Protein AF-A0A7G8DDQ9-F1 (afdb_monomer)

pLDDT: mean 89.97, std 10.04, range [55.22, 97.5]

Radius of gyration: 14.49 Å; Cα contacts (8 Å, |Δi|>4): 29; chains: 1; bounding box: 30×15×43 Å

Foldseek 3Di:
DVVVVDDDPDPVSVVVVVVVVVCCQQPPFADPVQVRHRVVVSVCCVVVVVD

Sequence (51 aa):
MWHDKTIFSSEEQRRTELRRFLNFYNTVKPHKGIDNLTSYDKLERYFKQNV

Mean predicted aligned error: 4.75 Å

Structure (mmCIF, N/CA/C/O backbone):
data_AF-A0A7G8DDQ9-F1
#
_entry.id   AF-A0A7G8DDQ9-F1
#
loop_
_atom_site.group_PDB
_atom_site.id
_atom_site.type_symbol
_atom_site.label_atom_id
_atom_site.label_alt_id
_atom_site.label_comp_id
_atom_site.label_asym_id
_atom_site.label_entity_id
_atom_site.label_seq_id
_atom_s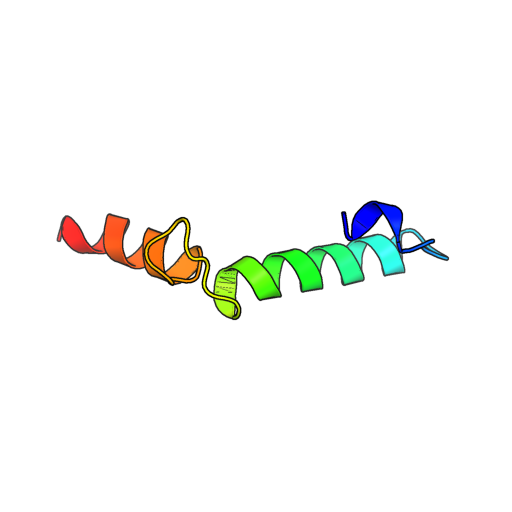ite.pdbx_PDB_ins_code
_atom_site.Cartn_x
_atom_site.Cartn_y
_atom_site.Cartn_z
_atom_site.occupancy
_atom_site.B_iso_or_equiv
_atom_site.auth_seq_id
_atom_site.auth_comp_id
_atom_site.auth_asym_id
_atom_site.auth_atom_id
_atom_site.pdbx_PDB_model_num
ATOM 1 N N . MET A 1 1 ? -4.967 -4.987 -15.517 1.00 64.56 1 MET A N 1
ATOM 2 C CA . MET A 1 1 ? -4.383 -4.775 -14.167 1.00 64.56 1 MET A CA 1
ATOM 3 C C . MET A 1 1 ? -3.095 -3.953 -14.280 1.00 64.56 1 MET A C 1
ATOM 5 O O . MET A 1 1 ? -2.661 -3.748 -15.403 1.00 64.56 1 MET A O 1
ATOM 9 N N . TRP A 1 2 ? -2.495 -3.423 -13.193 1.00 69.44 2 TRP A N 1
ATOM 10 C CA . TRP A 1 2 ? -1.216 -2.659 -13.280 1.00 69.44 2 TRP A CA 1
ATOM 11 C C . TRP A 1 2 ? -0.186 -3.449 -14.087 1.00 69.44 2 TRP A C 1
ATOM 13 O O . TRP A 1 2 ? 0.371 -2.916 -15.039 1.00 69.44 2 TRP A O 1
ATOM 23 N N . HIS A 1 3 ? -0.022 -4.737 -13.788 1.00 66.69 3 HIS A N 1
ATOM 24 C CA . HIS A 1 3 ? 0.933 -5.605 -14.476 1.00 66.69 3 HIS A CA 1
ATOM 25 C C . HIS A 1 3 ? 0.746 -5.705 -16.003 1.00 66.69 3 HIS A C 1
ATOM 27 O O . HIS A 1 3 ? 1.714 -6.020 -16.679 1.00 66.69 3 HIS A O 1
ATOM 33 N N . ASP A 1 4 ? -0.428 -5.373 -16.553 1.00 75.50 4 ASP A N 1
ATOM 34 C CA . ASP A 1 4 ? -0.673 -5.364 -18.008 1.00 75.50 4 ASP A CA 1
ATOM 35 C C . ASP A 1 4 ? -0.340 -4.016 -18.669 1.00 75.50 4 ASP A C 1
ATOM 37 O O . ASP A 1 4 ? -0.315 -3.907 -19.891 1.00 75.50 4 ASP A O 1
ATOM 41 N N . LYS A 1 5 ? -0.144 -2.956 -17.875 1.00 78.62 5 LYS A N 1
ATOM 42 C CA . LYS A 1 5 ? 0.056 -1.578 -18.359 1.00 78.62 5 LYS A CA 1
ATOM 43 C C . LYS A 1 5 ? 1.510 -1.117 -18.304 1.00 78.62 5 LYS A C 1
ATOM 45 O O . LYS A 1 5 ? 1.813 -0.026 -18.777 1.00 78.62 5 LYS A O 1
ATOM 50 N N . THR A 1 6 ? 2.398 -1.905 -17.704 1.00 81.19 6 THR A N 1
ATOM 51 C CA . THR A 1 6 ? 3.793 -1.520 -17.484 1.00 81.19 6 THR A CA 1
ATOM 52 C C . THR A 1 6 ? 4.718 -2.538 -18.125 1.00 81.19 6 THR A C 1
ATOM 54 O O . THR A 1 6 ? 4.784 -3.685 -17.693 1.00 81.19 6 THR A O 1
ATOM 57 N N . ILE A 1 7 ? 5.467 -2.095 -19.132 1.00 87.12 7 ILE A N 1
ATOM 58 C CA . ILE A 1 7 ? 6.619 -2.836 -19.637 1.00 87.12 7 ILE A CA 1
ATOM 59 C C . ILE A 1 7 ? 7.797 -2.474 -18.735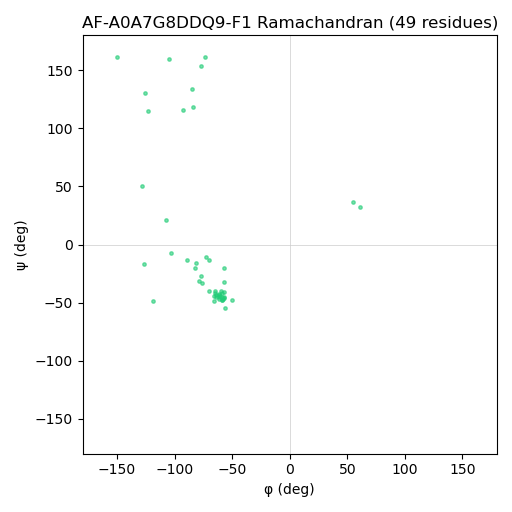 1.00 87.12 7 ILE A C 1
ATOM 61 O O . ILE A 1 7 ? 8.168 -1.306 -18.627 1.00 87.12 7 ILE A O 1
ATOM 65 N N . PHE A 1 8 ? 8.352 -3.468 -18.050 1.00 88.88 8 PHE A N 1
ATOM 66 C CA . PHE A 1 8 ? 9.520 -3.275 -17.197 1.00 88.88 8 PHE A CA 1
ATOM 67 C C . PHE A 1 8 ? 10.790 -3.361 -18.040 1.00 88.88 8 PHE A C 1
ATOM 69 O O . PHE A 1 8 ? 10.933 -4.281 -18.842 1.00 88.88 8 PHE A O 1
ATOM 76 N N . SER A 1 9 ? 11.718 -2.426 -17.843 1.00 90.94 9 SER A N 1
ATOM 77 C CA . SER A 1 9 ? 13.006 -2.424 -18.543 1.00 90.94 9 SER A CA 1
ATOM 78 C C . SER A 1 9 ? 14.033 -3.353 -17.893 1.00 90.94 9 SER A C 1
ATOM 80 O O . SER A 1 9 ? 14.992 -3.756 -18.546 1.00 90.94 9 SER A O 1
ATOM 82 N N . SER A 1 10 ? 13.838 -3.716 -16.620 1.00 95.38 10 SER A N 1
ATOM 83 C CA . SER A 1 10 ? 14.699 -4.651 -15.895 1.00 95.38 10 SER A CA 1
ATOM 84 C C . SER A 1 10 ? 13.947 -5.436 -14.818 1.00 95.38 10 SER A C 1
ATOM 86 O O . SER A 1 10 ? 12.878 -5.038 -14.338 1.00 95.38 10 SER A O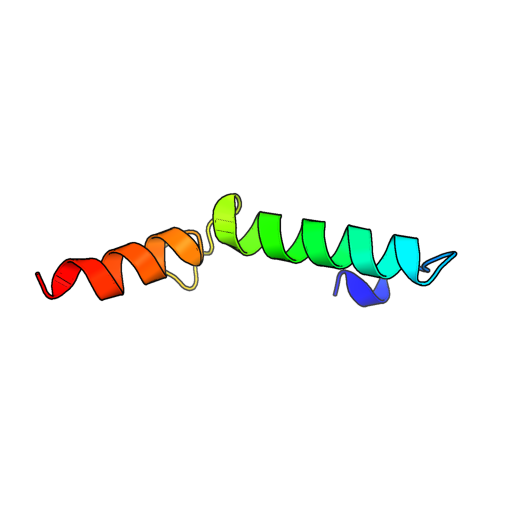 1
ATOM 88 N N . GLU A 1 11 ? 14.535 -6.555 -14.389 1.00 94.12 11 GLU A N 1
ATOM 89 C CA . GLU A 1 11 ? 14.029 -7.322 -13.249 1.00 94.12 11 GLU A CA 1
ATOM 90 C C . GLU A 1 11 ? 14.013 -6.482 -11.963 1.00 94.12 11 GLU A C 1
ATOM 92 O O . GLU A 1 11 ? 13.057 -6.542 -11.186 1.00 94.12 11 GLU A O 1
ATOM 97 N N . GLU A 1 12 ? 15.043 -5.665 -11.746 1.00 96.56 12 GLU A N 1
ATOM 98 C CA . GLU A 1 12 ? 15.155 -4.803 -10.571 1.00 96.56 12 GLU A CA 1
ATOM 99 C C . GLU A 1 12 ? 14.042 -3.750 -10.522 1.00 96.56 12 GLU A C 1
ATOM 101 O O . GLU A 1 12 ? 13.410 -3.561 -9.475 1.00 96.56 12 GLU A O 1
ATOM 106 N N . GLN A 1 13 ? 13.735 -3.124 -11.663 1.00 93.06 13 GLN A N 1
ATOM 107 C CA . GLN A 1 13 ? 12.623 -2.184 -11.767 1.00 93.06 13 GLN A CA 1
ATOM 108 C C . GLN A 1 13 ? 11.303 -2.890 -11.448 1.00 93.06 13 GLN A C 1
ATOM 110 O O . GLN A 1 13 ? 10.528 -2.404 -10.623 1.00 93.06 13 GLN A O 1
ATOM 115 N N . ARG A 1 14 ? 11.072 -4.078 -12.025 1.00 92.00 14 ARG A N 1
ATOM 116 C CA . ARG A 1 14 ? 9.870 -4.880 -11.753 1.00 92.00 14 ARG A CA 1
ATOM 117 C C . ARG A 1 14 ? 9.716 -5.195 -10.267 1.00 92.00 14 ARG A C 1
ATOM 119 O O . ARG A 1 14 ? 8.625 -5.049 -9.719 1.00 92.00 14 ARG A O 1
ATOM 126 N N . ARG A 1 15 ? 10.794 -5.616 -9.598 1.00 94.44 15 ARG A N 1
ATOM 127 C CA . ARG A 1 15 ? 10.781 -5.938 -8.159 1.00 94.44 15 ARG A CA 1
ATOM 128 C C . ARG A 1 15 ? 10.492 -4.707 -7.304 1.00 94.44 15 ARG A C 1
ATOM 130 O O . ARG A 1 15 ? 9.726 -4.799 -6.345 1.00 94.44 15 ARG A O 1
ATOM 137 N N . THR A 1 16 ? 11.087 -3.569 -7.646 1.00 94.50 16 THR A N 1
ATOM 138 C CA . THR A 1 16 ? 10.891 -2.304 -6.927 1.00 94.50 16 THR A CA 1
ATOM 139 C C . THR A 1 16 ? 9.455 -1.808 -7.056 1.00 94.50 16 THR A C 1
ATOM 141 O O . THR A 1 16 ? 8.808 -1.515 -6.051 1.00 94.50 16 THR A O 1
ATOM 144 N N . GLU A 1 17 ? 8.928 -1.785 -8.276 1.00 92.25 17 GLU A N 1
ATOM 145 C CA . GLU A 1 17 ? 7.557 -1.361 -8.560 1.00 92.25 17 GLU A CA 1
ATOM 146 C C . GLU A 1 17 ? 6.521 -2.299 -7.925 1.00 92.25 17 GLU A C 1
ATOM 148 O O . GLU A 1 17 ? 5.561 -1.834 -7.312 1.00 92.25 17 GLU A O 1
ATOM 153 N N . LEU A 1 18 ? 6.755 -3.617 -7.945 1.00 92.12 18 LEU A N 1
ATOM 154 C CA . LEU A 1 18 ? 5.887 -4.573 -7.253 1.00 92.12 18 LEU A CA 1
ATOM 155 C C . LEU A 1 18 ? 5.858 -4.336 -5.736 1.00 92.12 18 LEU A C 1
ATOM 157 O O . LEU A 1 18 ? 4.789 -4.366 -5.130 1.00 92.12 18 LEU A O 1
ATOM 161 N N . ARG A 1 19 ? 7.009 -4.066 -5.106 1.00 95.00 19 ARG A N 1
ATOM 162 C CA . ARG A 1 19 ? 7.045 -3.721 -3.674 1.00 95.00 19 ARG A CA 1
ATOM 163 C C . ARG A 1 19 ? 6.264 -2.443 -3.384 1.00 95.00 19 ARG A C 1
ATOM 165 O O . ARG A 1 19 ? 5.501 -2.412 -2.424 1.00 95.00 19 ARG A O 1
ATOM 172 N N . ARG A 1 20 ? 6.417 -1.408 -4.217 1.00 94.00 20 ARG A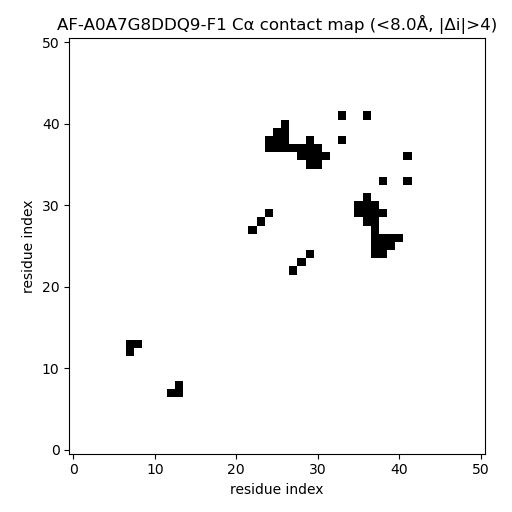 N 1
ATOM 173 C CA . ARG A 1 20 ? 5.663 -0.149 -4.089 1.00 94.00 20 ARG A CA 1
ATOM 174 C C . ARG A 1 20 ? 4.159 -0.381 -4.209 1.00 94.00 20 ARG A C 1
ATOM 176 O O . ARG A 1 20 ? 3.413 0.129 -3.376 1.00 94.00 20 ARG A O 1
ATOM 183 N N . PHE A 1 21 ? 3.727 -1.190 -5.179 1.00 92.00 21 PHE A N 1
ATOM 184 C CA . PHE A 1 21 ? 2.326 -1.582 -5.340 1.00 92.00 21 PHE A CA 1
ATOM 185 C C . PHE A 1 21 ? 1.767 -2.233 -4.078 1.00 92.00 21 PHE A C 1
ATOM 187 O O . PHE A 1 21 ? 0.751 -1.783 -3.552 1.00 92.00 21 PHE A O 1
ATOM 194 N N . LEU A 1 22 ? 2.440 -3.280 -3.593 1.00 93.38 22 LEU A N 1
ATOM 195 C CA . LEU A 1 22 ? 1.992 -4.034 -2.426 1.00 93.38 22 LEU A CA 1
ATOM 196 C C . LEU A 1 22 ? 1.934 -3.138 -1.189 1.00 93.38 22 LEU A C 1
ATOM 198 O O . LEU A 1 22 ? 0.922 -3.134 -0.496 1.00 93.38 22 LEU A O 1
ATOM 202 N N . ASN A 1 23 ? 2.968 -2.324 -0.956 1.00 96.19 23 ASN A N 1
ATOM 203 C CA . ASN A 1 23 ? 2.989 -1.386 0.164 1.00 96.19 23 ASN A CA 1
ATOM 204 C C . ASN A 1 23 ? 1.818 -0.404 0.090 1.00 96.19 23 ASN A C 1
ATOM 206 O O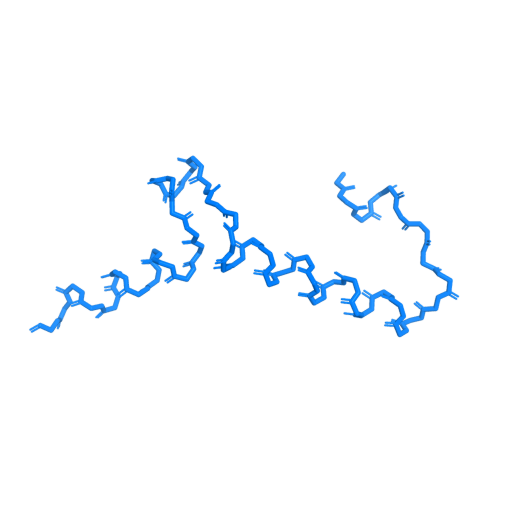 . ASN A 1 23 ? 1.097 -0.252 1.067 1.00 96.19 23 ASN A O 1
ATOM 210 N N . PHE A 1 24 ? 1.572 0.206 -1.071 1.00 95.06 24 PHE A N 1
ATOM 211 C CA . PHE A 1 24 ? 0.491 1.176 -1.227 1.00 95.06 24 PHE A CA 1
ATOM 212 C C . PHE A 1 24 ? -0.882 0.600 -0.857 1.00 95.06 24 PHE A C 1
ATOM 214 O O . PHE A 1 24 ? -1.635 1.237 -0.127 1.00 95.06 24 PHE A O 1
ATOM 221 N N . TYR A 1 25 ? -1.207 -0.611 -1.308 1.00 93.25 25 TYR A N 1
ATOM 222 C CA . TYR A 1 25 ? -2.492 -1.238 -0.986 1.00 93.25 25 TYR A CA 1
ATOM 223 C C . TYR A 1 25 ? -2.557 -1.818 0.430 1.00 93.25 25 TYR A C 1
ATOM 225 O O . TYR A 1 25 ? -3.627 -1.873 1.031 1.00 93.25 25 TYR A O 1
ATOM 233 N N . ASN A 1 26 ? -1.414 -2.204 0.993 1.00 96.00 26 ASN A N 1
ATOM 234 C CA . ASN A 1 26 ? -1.370 -2.720 2.352 1.00 96.00 26 ASN A CA 1
ATOM 235 C C . ASN A 1 26 ? -1.429 -1.626 3.418 1.00 96.00 26 ASN A C 1
ATOM 237 O O . ASN A 1 26 ? -1.979 -1.898 4.481 1.00 96.00 26 ASN A O 1
ATOM 241 N N . THR A 1 27 ? -0.888 -0.428 3.155 1.00 96.69 27 THR A N 1
ATOM 242 C CA . THR A 1 27 ? -0.696 0.605 4.192 1.00 96.69 27 THR A CA 1
ATOM 243 C C . THR A 1 27 ? -1.291 1.973 3.884 1.00 96.69 27 THR A C 1
ATOM 245 O O . THR A 1 27 ? -1.407 2.780 4.800 1.00 96.69 27 THR A O 1
ATOM 248 N N . VAL A 1 28 ? -1.640 2.281 2.631 1.00 94.94 28 VAL A N 1
ATOM 249 C CA . VAL A 1 28 ? -2.075 3.641 2.253 1.00 94.94 28 VAL A CA 1
ATOM 250 C C . VAL A 1 28 ? -3.497 3.658 1.722 1.00 94.94 28 VAL A C 1
ATOM 252 O O . VAL A 1 28 ? -4.289 4.504 2.125 1.00 94.94 28 VAL A O 1
ATOM 255 N N . LYS A 1 29 ? -3.830 2.764 0.788 1.00 95.06 29 LYS A N 1
ATOM 256 C CA . LYS A 1 29 ? -5.103 2.804 0.071 1.00 95.06 29 LYS A CA 1
ATOM 257 C C . LYS A 1 29 ? -6.155 1.934 0.754 1.00 95.06 29 LYS A C 1
ATOM 259 O O . LYS A 1 29 ? -6.021 0.711 0.737 1.00 95.06 29 LYS A O 1
ATOM 264 N N . PRO A 1 30 ? -7.244 2.529 1.262 1.00 94.56 30 PRO A N 1
ATOM 265 C CA . PRO A 1 30 ? -8.333 1.756 1.818 1.00 94.56 30 PRO A CA 1
ATOM 266 C C . PRO A 1 30 ? -9.204 1.141 0.721 1.00 94.56 30 PRO A C 1
ATOM 268 O O . PRO A 1 30 ? -9.308 1.657 -0.399 1.00 94.56 30 PRO A O 1
ATOM 271 N N . HIS A 1 31 ? -9.859 0.033 1.053 1.00 93.38 31 HIS A N 1
ATOM 272 C CA 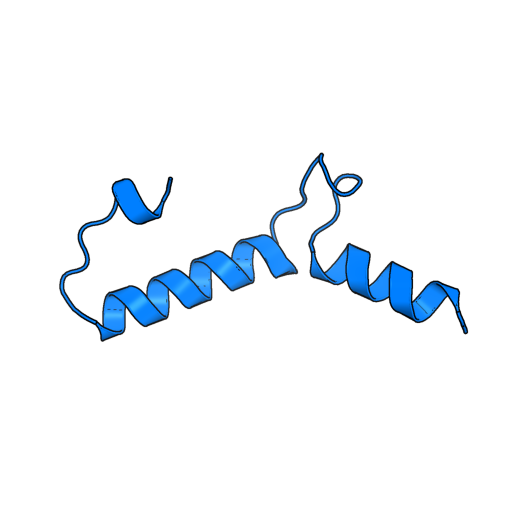. HIS A 1 31 ? -10.642 -0.750 0.106 1.00 93.38 31 HIS A CA 1
ATOM 273 C C . HIS A 1 31 ? -12.074 -0.971 0.582 1.00 93.38 31 HIS A C 1
ATOM 275 O O . HIS A 1 31 ? -12.314 -1.486 1.672 1.00 93.38 31 HIS A O 1
ATOM 281 N N . LYS A 1 32 ? -13.045 -0.691 -0.295 1.00 93.62 32 LYS A N 1
ATOM 282 C CA . LYS A 1 32 ? -14.476 -0.876 -0.006 1.00 93.62 32 LYS A CA 1
ATOM 283 C C . LYS A 1 32 ? -14.843 -2.313 0.389 1.00 93.62 32 LYS A C 1
ATOM 285 O O . LYS A 1 32 ? -15.742 -2.501 1.196 1.00 93.62 32 LYS A O 1
ATOM 290 N N . GLY A 1 33 ? -14.143 -3.313 -0.152 1.00 93.75 33 GLY A N 1
ATOM 291 C CA . GLY A 1 33 ? -14.370 -4.729 0.168 1.00 93.75 33 GLY A CA 1
ATOM 292 C C . GLY A 1 33 ? -13.886 -5.165 1.556 1.00 93.75 33 GLY A C 1
ATOM 293 O O . GLY A 1 33 ? -14.217 -6.264 1.982 1.00 93.75 33 GLY A O 1
ATOM 294 N N . ILE A 1 34 ? -13.119 -4.325 2.257 1.00 93.62 34 ILE A N 1
ATOM 295 C CA . ILE A 1 34 ? -12.651 -4.564 3.630 1.00 93.62 34 ILE A CA 1
ATOM 296 C C . ILE A 1 34 ? -12.973 -3.354 4.512 1.00 93.62 34 ILE A C 1
ATOM 298 O O . ILE A 1 34 ? -12.113 -2.814 5.196 1.00 93.62 34 ILE A O 1
ATOM 302 N N . ASP A 1 35 ? -14.231 -2.913 4.471 1.00 94.62 35 ASP A N 1
ATOM 303 C CA . ASP A 1 35 ? -14.774 -1.849 5.330 1.00 94.62 35 ASP A CA 1
ATOM 304 C C . ASP A 1 35 ? -14.082 -0.485 5.180 1.00 94.62 35 ASP A C 1
ATOM 306 O O . ASP A 1 35 ? -13.984 0.280 6.137 1.00 94.62 35 ASP A O 1
ATOM 310 N N . ASN A 1 36 ? -13.594 -0.165 3.976 1.00 95.69 36 ASN A N 1
ATOM 311 C CA . ASN A 1 36 ? -12.777 1.028 3.720 1.00 95.69 36 ASN A CA 1
ATOM 312 C C . ASN A 1 36 ? -11.541 1.108 4.631 1.00 95.69 36 ASN A C 1
ATOM 314 O O . ASN A 1 36 ? -11.143 2.196 5.041 1.00 95.69 36 ASN A O 1
ATOM 318 N N . LEU A 1 37 ? -10.926 -0.038 4.923 1.00 96.38 37 LEU A N 1
ATOM 319 C CA . LEU A 1 37 ? -9.653 -0.142 5.629 1.00 96.38 37 LEU A CA 1
ATOM 320 C C . LEU A 1 37 ? -8.528 -0.500 4.666 1.00 96.38 37 LEU A C 1
ATOM 322 O O . LEU A 1 37 ? -8.774 -1.029 3.576 1.00 96.38 37 LEU A O 1
ATOM 326 N N . THR A 1 38 ? -7.290 -0.218 5.065 1.00 97.50 38 THR A N 1
ATOM 327 C CA . THR A 1 38 ? -6.133 -0.857 4.434 1.00 97.50 38 THR A CA 1
ATOM 328 C C . THR A 1 38 ? -6.038 -2.314 4.897 1.00 97.50 38 THR A C 1
ATOM 330 O O . THR A 1 38 ? -6.626 -2.702 5.915 1.00 97.50 38 THR A O 1
ATOM 333 N N . SER A 1 39 ? -5.300 -3.150 4.162 1.00 96.44 39 SER A N 1
ATOM 334 C CA . SER A 1 39 ? -5.110 -4.552 4.558 1.00 96.44 39 SER A CA 1
ATOM 335 C C . SER A 1 39 ? -4.507 -4.666 5.960 1.00 96.44 39 SER A C 1
ATOM 337 O O . SER A 1 39 ? -4.937 -5.511 6.743 1.00 96.44 39 SER A O 1
ATOM 339 N N . TYR A 1 40 ? -3.536 -3.811 6.297 1.00 96.81 40 TYR A N 1
ATOM 340 C CA . TYR A 1 40 ? -2.894 -3.848 7.610 1.00 96.81 40 TYR A CA 1
ATOM 341 C C . TYR A 1 40 ? -3.828 -3.387 8.726 1.00 96.81 40 TYR A C 1
ATOM 343 O O . TYR A 1 40 ? -3.876 -4.064 9.747 1.00 96.81 40 TYR A O 1
ATOM 351 N N . ASP A 1 41 ? -4.644 -2.349 8.520 1.00 96.19 41 ASP A N 1
ATOM 352 C CA . ASP A 1 41 ? -5.646 -1.940 9.517 1.00 96.19 41 ASP A CA 1
ATOM 353 C C . ASP A 1 41 ? -6.633 -3.077 9.821 1.00 96.19 41 ASP A C 1
ATOM 355 O O . ASP A 1 41 ? -7.011 -3.314 10.971 1.00 96.19 41 ASP A O 1
ATOM 359 N N . LYS A 1 42 ? -7.076 -3.802 8.784 1.00 95.31 42 LYS A N 1
ATOM 360 C CA . LYS A 1 42 ? -8.01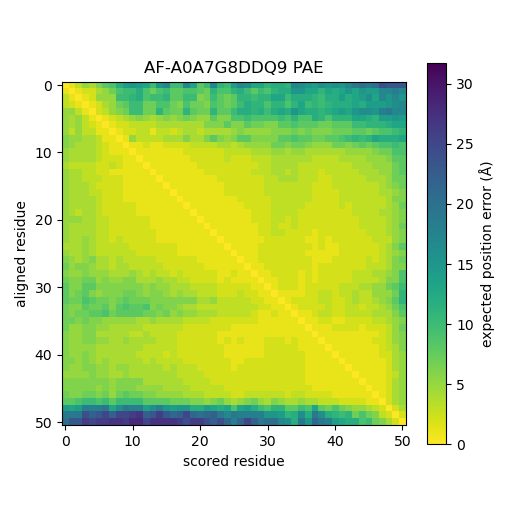2 -4.921 8.949 1.00 95.31 42 LYS A CA 1
ATOM 361 C C . LYS A 1 42 ? -7.373 -6.068 9.733 1.00 95.31 42 LYS A C 1
ATOM 363 O O . LYS A 1 42 ? -8.016 -6.608 10.633 1.00 95.31 42 LYS A O 1
ATOM 368 N N . LEU A 1 43 ? -6.128 -6.421 9.406 1.00 95.00 43 LEU A N 1
ATOM 369 C CA . LEU A 1 43 ? -5.371 -7.455 10.115 1.00 95.00 43 LEU A CA 1
ATOM 370 C C . LEU A 1 43 ? -5.108 -7.057 11.566 1.00 95.00 43 LEU A C 1
ATOM 372 O O . LEU A 1 43 ? -5.332 -7.858 12.469 1.00 95.00 43 LEU A O 1
ATOM 376 N N . GLU A 1 44 ? -4.689 -5.818 11.804 1.00 95.50 44 GLU A N 1
ATOM 377 C CA . GLU A 1 44 ? -4.452 -5.301 13.146 1.00 95.50 44 GLU A CA 1
ATOM 378 C C . GLU A 1 44 ? -5.717 -5.397 14.002 1.00 95.50 44 GLU A C 1
ATOM 380 O O . GLU A 1 44 ? -5.665 -5.923 15.111 1.00 95.50 44 GLU A O 1
ATOM 385 N N . ARG A 1 45 ? -6.870 -4.968 13.473 1.00 94.44 45 ARG A N 1
ATOM 386 C CA . ARG A 1 45 ? -8.158 -5.114 14.165 1.00 94.44 45 ARG A CA 1
ATOM 387 C C . ARG A 1 45 ? -8.477 -6.573 14.463 1.00 94.44 45 ARG A C 1
ATOM 389 O O . ARG A 1 45 ? -8.838 -6.881 15.590 1.00 94.44 45 ARG A O 1
ATOM 396 N N . TYR A 1 46 ? -8.325 -7.462 13.484 1.00 93.81 46 TYR A N 1
ATOM 397 C CA . TYR A 1 46 ? -8.609 -8.886 13.660 1.00 93.81 46 TYR A CA 1
ATOM 398 C C . TYR A 1 46 ? -7.758 -9.519 14.772 1.00 93.81 46 TYR A C 1
ATOM 400 O O . TYR A 1 46 ? -8.282 -10.236 15.623 1.00 93.81 46 TYR A O 1
ATOM 408 N N . PHE A 1 47 ? -6.456 -9.225 14.807 1.00 95.00 47 PHE A N 1
ATOM 409 C CA . PHE A 1 47 ? -5.566 -9.787 15.824 1.00 95.00 47 PHE A CA 1
ATOM 410 C C . PHE A 1 47 ? -5.724 -9.119 17.197 1.00 95.00 47 PHE A C 1
ATOM 412 O O . PHE A 1 47 ? -5.596 -9.803 18.208 1.00 95.00 47 PHE A O 1
ATOM 419 N N . LYS A 1 48 ? -6.038 -7.817 17.255 1.00 92.81 48 LYS A N 1
ATOM 420 C CA . LYS A 1 48 ? -6.223 -7.078 18.519 1.00 92.81 48 LYS A CA 1
ATOM 421 C C . LYS A 1 48 ? -7.600 -7.251 19.161 1.00 92.81 48 LYS A C 1
ATOM 423 O O . LYS A 1 48 ? -7.745 -6.931 20.328 1.00 92.81 48 LYS A O 1
ATOM 428 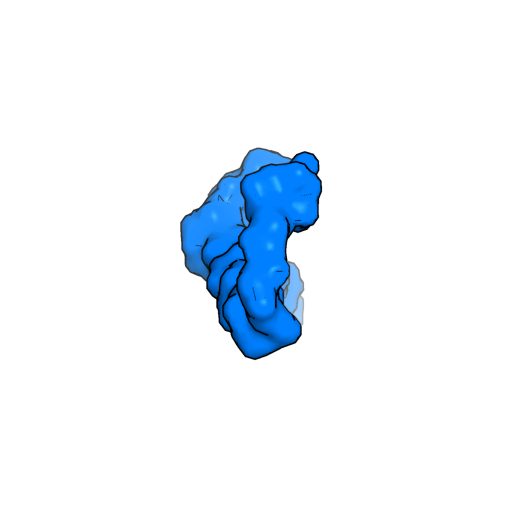N N . GLN A 1 49 ? -8.601 -7.747 18.435 1.00 79.31 49 GLN A N 1
ATOM 429 C CA . GLN A 1 49 ? -9.940 -8.024 18.981 1.00 79.31 49 GLN A CA 1
ATOM 430 C C . GLN A 1 49 ? -9.981 -9.210 19.961 1.00 79.31 49 GLN A C 1
ATOM 432 O O . GLN A 1 49 ? -10.985 -9.382 20.643 1.00 79.31 49 GLN A O 1
ATOM 437 N N . ASN A 1 50 ? -8.920 -10.021 20.022 1.00 60.66 50 ASN A N 1
ATOM 438 C CA . ASN A 1 50 ? -8.827 -11.214 20.873 1.00 60.66 50 ASN A CA 1
ATOM 439 C C . ASN A 1 50 ? -7.871 -11.034 22.073 1.00 60.66 50 ASN A C 1
ATOM 441 O O . ASN A 1 50 ? -7.380 -12.026 22.612 1.00 60.66 50 ASN A O 1
ATOM 445 N N . VAL A 1 51 ? -7.588 -9.785 22.462 1.00 55.22 51 VAL A N 1
ATOM 446 C CA . VAL A 1 51 ? -6.864 -9.402 23.690 1.00 55.22 51 VAL A CA 1
ATOM 447 C C . VAL A 1 51 ? -7.797 -8.560 24.545 1.00 55.22 51 VAL A C 1
ATOM 449 O O . VAL A 1 51 ? -7.860 -8.827 25.763 1.00 55.22 51 VAL A O 1
#

Solvent-accessible surface area (backbone atoms only — not comparable to full-atom values): 3080 Å² total; per-residue (Å²): 107,74,81,77,74,56,88,68,94,43,72,66,56,45,54,51,52,50,51,51,53,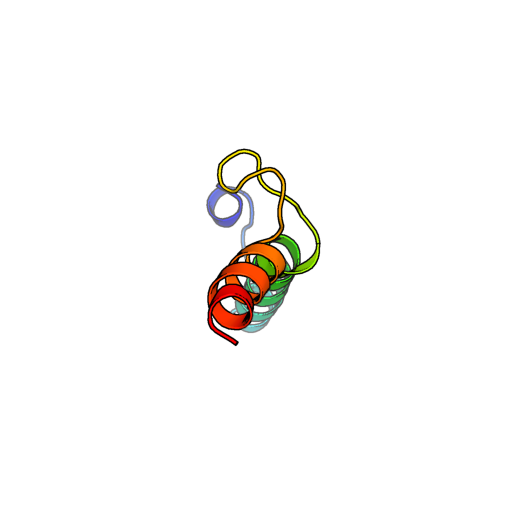53,47,40,47,33,72,68,44,57,32,78,94,55,82,56,29,22,54,49,57,48,49,51,50,64,64,57,72,80,114

Secondary structure (DSSP, 8-state):
-HHHH---SSHHHHHHHHHHHHHHHHHT--BGGGTTB-HHHHHHHHHHTT-